Protein AF-A0A972EWQ2-F1 (afdb_monomer_lite)

pLDDT: mean 89.12, std 9.88, range [51.66, 97.69]

Secondary structure (DSSP, 8-state):
-HHHHHHHHHHHHHHHTS---PPP-TT-EEEEEEEETTEEEEEEEEEEEEETTEEEEEEEEEEETTEEEE-S-EEEEEEGGGEEEEEEB-TTS-B-

Structure (mmCIF, N/CA/C/O backbone):
data_AF-A0A972EWQ2-F1
#
_entry.id   AF-A0A972EWQ2-F1
#
loop_
_atom_site.group_PDB
_atom_site.id
_atom_site.type_symbol
_atom_site.label_atom_id
_atom_site.label_alt_id
_atom_site.label_comp_id
_atom_site.label_asym_id
_atom_site.label_entity_id
_atom_site.label_seq_id
_atom_site.pdbx_PDB_ins_code
_atom_site.Cartn_x
_atom_site.Cartn_y
_atom_site.Cartn_z
_atom_site.occupancy
_atom_site.B_iso_or_equiv
_atom_site.auth_seq_id
_atom_site.auth_comp_id
_atom_site.auth_asym_id
_atom_site.auth_atom_id
_atom_site.pdbx_PDB_model_num
ATOM 1 N N . MET A 1 1 ? -38.423 -13.257 28.330 1.00 63.31 1 MET A N 1
ATOM 2 C CA . MET A 1 1 ? -37.778 -12.191 27.524 1.00 63.31 1 MET A CA 1
ATOM 3 C C . MET A 1 1 ? -36.279 -12.075 27.781 1.00 63.31 1 MET A C 1
ATOM 5 O O . MET A 1 1 ? -35.535 -12.092 26.814 1.00 63.31 1 MET A O 1
ATOM 9 N N . ILE A 1 2 ? -35.824 -12.057 29.039 1.00 77.12 2 ILE A N 1
ATOM 10 C CA . ILE A 1 2 ? -34.405 -11.886 29.419 1.00 77.12 2 ILE A CA 1
ATOM 11 C C . ILE A 1 2 ? -33.440 -12.860 28.710 1.00 77.12 2 ILE A C 1
ATOM 13 O O . ILE A 1 2 ? -32.426 -12.423 28.179 1.00 77.12 2 ILE A O 1
ATOM 17 N N . LYS A 1 3 ? -33.783 -14.153 28.588 1.00 75.12 3 LYS A N 1
ATOM 18 C CA . LYS A 1 3 ? -32.945 -15.132 27.859 1.00 75.12 3 LYS A CA 1
ATOM 19 C C . LYS A 1 3 ? -32.690 -14.761 26.391 1.00 75.12 3 LYS A C 1
ATOM 21 O O . LYS A 1 3 ? -31.593 -14.984 25.902 1.00 75.12 3 LYS A O 1
ATOM 26 N N . LYS 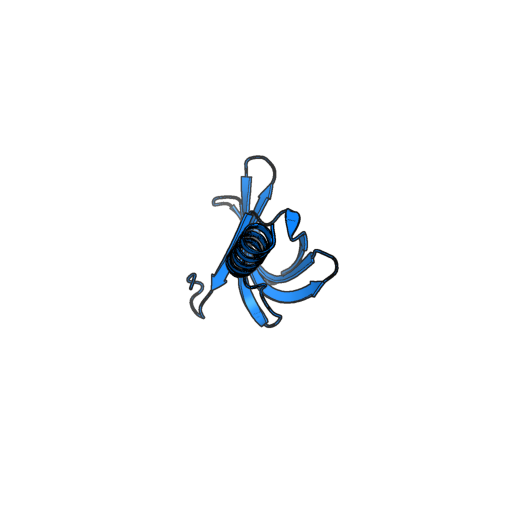A 1 4 ? -33.678 -14.186 25.693 1.00 79.75 4 LYS A N 1
ATOM 27 C CA . LYS A 1 4 ? -33.525 -13.786 24.282 1.00 79.75 4 LYS A CA 1
ATOM 28 C C . LYS A 1 4 ? -32.613 -12.566 24.141 1.00 79.75 4 LYS A C 1
ATOM 30 O O . LYS A 1 4 ? -31.842 -12.502 23.194 1.00 79.75 4 LYS A O 1
ATOM 35 N N . VAL A 1 5 ? -32.678 -11.644 25.104 1.00 83.94 5 VAL A N 1
ATOM 36 C CA . VAL A 1 5 ? -31.809 -10.460 25.149 1.00 83.94 5 VAL A CA 1
ATOM 37 C C . VAL A 1 5 ? -30.359 -10.884 25.359 1.00 83.94 5 VAL A C 1
ATOM 39 O O . VAL A 1 5 ? -29.517 -10.488 24.571 1.00 83.94 5 VAL A O 1
ATOM 42 N N . ILE A 1 6 ? -30.089 -11.764 26.331 1.00 86.94 6 ILE A N 1
ATOM 43 C CA . ILE A 1 6 ? -28.730 -12.260 26.617 1.00 86.94 6 ILE A CA 1
ATOM 44 C C . ILE A 1 6 ? -28.117 -12.954 25.393 1.00 86.94 6 ILE A C 1
ATOM 46 O O . ILE A 1 6 ? -26.967 -12.696 25.051 1.00 86.94 6 ILE A O 1
ATOM 50 N N . VAL A 1 7 ? -28.884 -13.809 24.707 1.00 89.88 7 VAL A N 1
ATOM 51 C CA . VAL A 1 7 ? -28.404 -14.490 23.494 1.00 89.88 7 VAL A CA 1
ATOM 52 C C . VAL A 1 7 ? -28.064 -13.483 22.392 1.00 89.88 7 VAL A C 1
ATOM 54 O O . VAL A 1 7 ? -27.034 -13.633 21.744 1.00 89.88 7 VAL A O 1
ATOM 57 N N . ALA A 1 8 ? -28.876 -12.438 22.210 1.00 87.44 8 ALA A N 1
ATOM 58 C CA . ALA A 1 8 ? -28.618 -11.404 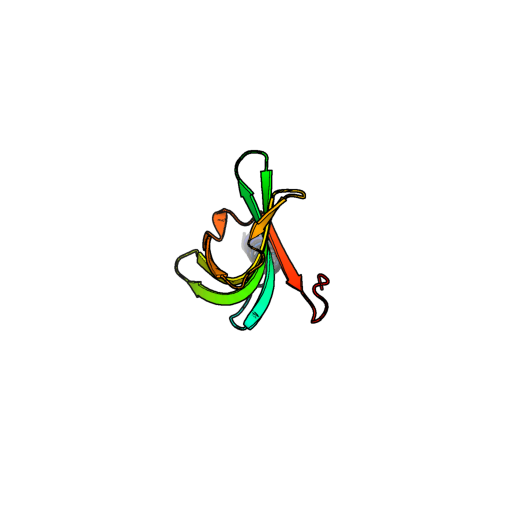21.211 1.00 87.44 8 ALA A CA 1
ATOM 59 C C . ALA A 1 8 ? -27.352 -10.586 21.522 1.00 87.44 8 ALA A C 1
ATOM 61 O O . ALA A 1 8 ? -26.551 -10.360 20.620 1.00 87.44 8 ALA A O 1
ATOM 62 N N . THR A 1 9 ? -27.123 -10.188 22.780 1.00 86.31 9 THR A N 1
ATOM 63 C CA . THR A 1 9 ? -25.912 -9.434 23.155 1.00 86.31 9 THR A CA 1
ATOM 64 C C . THR A 1 9 ? -24.646 -10.261 22.990 1.00 86.31 9 THR A C 1
ATOM 66 O O . THR A 1 9 ? -23.645 -9.744 22.502 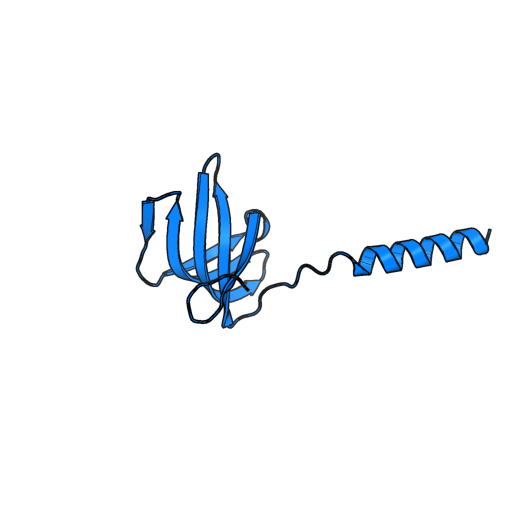1.00 86.31 9 THR A O 1
ATOM 69 N N . VAL A 1 10 ? -24.689 -11.547 23.353 1.00 87.38 10 VAL A N 1
ATOM 70 C CA . VAL A 1 10 ? -23.557 -12.462 23.155 1.00 87.38 10 VAL A CA 1
ATOM 71 C C . VAL A 1 10 ? -23.276 -12.655 21.663 1.00 87.38 10 VAL A C 1
ATOM 73 O O . VAL A 1 10 ? -22.120 -12.592 21.260 1.00 87.38 10 VAL A O 1
ATOM 76 N N . LEU A 1 11 ? -24.310 -12.804 20.826 1.00 84.75 11 LEU A N 1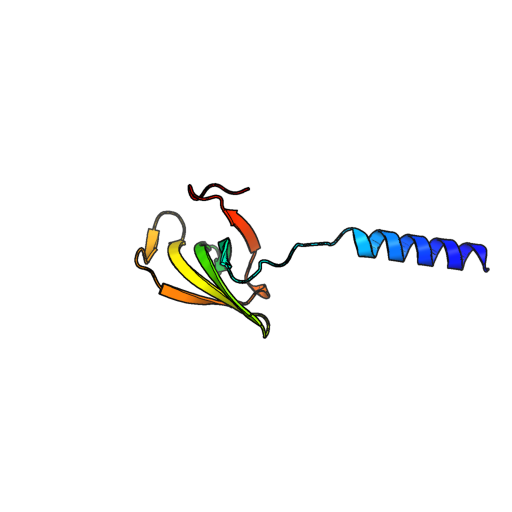
ATOM 77 C CA . LEU A 1 11 ? -24.131 -12.908 19.375 1.00 84.75 11 LEU A CA 1
ATOM 78 C C . LEU A 1 11 ? -23.497 -11.646 18.776 1.00 84.75 11 LEU A C 1
ATOM 80 O O . LEU A 1 11 ? -22.578 -11.753 17.971 1.00 84.75 11 LEU A O 1
ATOM 84 N N . ILE A 1 12 ? -23.964 -10.460 19.178 1.00 83.88 12 ILE A N 1
ATOM 85 C CA . ILE A 1 12 ? -23.420 -9.183 18.699 1.00 83.88 12 ILE A CA 1
ATOM 86 C C . ILE A 1 12 ? -21.960 -9.033 19.129 1.00 83.88 12 ILE A C 1
ATOM 88 O O . ILE A 1 12 ? -21.123 -8.702 18.300 1.00 83.88 12 ILE A O 1
ATOM 92 N N . ALA A 1 13 ? -21.633 -9.339 20.387 1.00 81.12 13 ALA A N 1
ATOM 93 C CA . ALA A 1 13 ? -20.259 -9.271 20.878 1.00 81.12 13 ALA A CA 1
ATOM 94 C C . ALA A 1 13 ? -19.317 -10.208 20.101 1.00 81.12 13 ALA A C 1
ATOM 96 O O . ALA A 1 13 ? -18.223 -9.796 19.727 1.00 81.12 13 ALA A O 1
ATOM 97 N N . ILE A 1 14 ? -19.762 -11.433 19.794 1.00 79.88 14 ILE A N 1
ATOM 98 C CA . ILE A 1 14 ? -18.996 -12.396 18.988 1.00 79.88 14 ILE A CA 1
ATOM 99 C C . ILE A 1 14 ? -18.806 -11.884 17.552 1.00 79.88 14 ILE A C 1
ATOM 101 O O . ILE A 1 14 ? -17.713 -11.993 16.998 1.00 79.88 14 ILE A O 1
ATOM 105 N N . LEU A 1 15 ? -19.839 -11.289 16.951 1.00 74.19 15 LEU A N 1
ATOM 106 C CA . LEU A 1 15 ? -19.755 -10.712 15.606 1.00 74.19 15 LEU A CA 1
ATOM 107 C C . LEU A 1 15 ? -18.823 -9.491 15.559 1.00 74.19 15 LEU A C 1
ATOM 109 O O . LEU A 1 15 ? -18.082 -9.334 14.593 1.00 74.19 15 LEU A O 1
ATOM 113 N N . CYS A 1 16 ? -18.796 -8.670 16.613 1.00 68.19 16 CYS A N 1
ATOM 114 C CA . CYS A 1 16 ? -17.890 -7.526 16.721 1.00 68.19 16 CYS A CA 1
ATOM 115 C C . CYS A 1 16 ? -16.411 -7.934 16.809 1.00 68.19 16 CYS A C 1
ATOM 117 O O . CYS A 1 16 ? -15.557 -7.156 16.401 1.00 68.19 16 CYS A O 1
ATOM 119 N N . THR A 1 17 ? -16.094 -9.141 17.291 1.00 64.56 17 THR A N 1
ATOM 120 C CA . THR A 1 17 ? -14.705 -9.632 17.362 1.00 64.56 17 THR A CA 1
ATOM 121 C C . THR A 1 17 ? -14.195 -10.289 16.076 1.00 64.56 17 THR A C 1
ATOM 123 O O . THR A 1 17 ? -13.014 -10.601 15.993 1.00 64.56 17 THR A O 1
ATOM 126 N N . MET A 1 18 ? -15.049 -10.533 15.071 1.00 56.88 18 MET A N 1
ATOM 127 C CA . MET A 1 18 ? -14.643 -11.253 13.849 1.00 56.88 18 MET A CA 1
ATOM 128 C C . MET A 1 18 ? -14.134 -10.347 12.718 1.00 56.88 18 MET A C 1
ATOM 130 O O . MET A 1 18 ? -13.615 -10.852 11.726 1.00 56.88 18 MET A O 1
ATOM 134 N N . ALA A 1 19 ? -14.260 -9.027 12.848 1.00 54.19 19 ALA A N 1
ATOM 135 C CA . ALA A 1 19 ? -13.854 -8.065 11.825 1.00 54.19 19 ALA A CA 1
ATOM 136 C C . ALA A 1 19 ? -12.653 -7.224 12.284 1.00 54.19 19 ALA A C 1
ATOM 138 O O . ALA A 1 19 ? -12.695 -5.999 12.233 1.00 54.19 19 ALA A O 1
ATOM 139 N N . ASP A 1 20 ? -11.586 -7.874 12.750 1.00 51.66 20 ASP A N 1
ATOM 140 C CA . ASP A 1 20 ? -10.334 -7.181 13.064 1.00 51.66 20 ASP A CA 1
ATOM 141 C C . ASP A 1 20 ? -9.436 -7.160 11.818 1.00 51.66 20 ASP A C 1
ATOM 143 O O . ASP A 1 20 ? -8.485 -7.930 11.661 1.00 51.66 20 ASP A O 1
ATOM 147 N N . ALA A 1 21 ? -9.800 -6.313 10.851 1.00 63.41 21 ALA A N 1
ATOM 148 C CA . ALA A 1 21 ? -8.878 -5.947 9.787 1.00 63.41 21 ALA A CA 1
ATOM 149 C C . ALA A 1 21 ? -7.806 -5.052 10.417 1.00 63.41 21 ALA A C 1
ATOM 151 O O . ALA A 1 21 ? -8.032 -3.859 10.622 1.00 63.41 21 ALA A O 1
ATOM 152 N N . LYS A 1 22 ? -6.656 -5.642 10.767 1.00 77.25 22 LYS A N 1
ATOM 153 C CA . LYS A 1 22 ? -5.516 -4.906 11.323 1.00 77.25 22 LYS A CA 1
ATOM 154 C C . LYS A 1 22 ? -5.225 -3.702 10.425 1.00 77.25 22 LYS A C 1
ATOM 156 O O . LYS A 1 22 ? -4.882 -3.863 9.260 1.00 77.25 22 LYS A O 1
ATOM 161 N N . MET A 1 23 ? -5.354 -2.490 10.951 1.00 81.56 23 MET A N 1
ATOM 162 C CA . MET A 1 23 ? -4.900 -1.311 10.219 1.00 81.56 23 MET A CA 1
ATOM 163 C C . MET A 1 23 ? -3.366 -1.313 10.189 1.00 81.56 23 MET A C 1
ATOM 165 O O . MET A 1 23 ? -2.745 -1.644 11.206 1.00 81.56 23 MET A O 1
ATOM 169 N N . PRO A 1 24 ? -2.737 -0.967 9.054 1.00 89.94 24 PRO A N 1
ATOM 170 C CA . PRO A 1 24 ? -1.294 -0.785 9.017 1.00 89.94 24 PRO A CA 1
ATOM 171 C C . PRO A 1 24 ? -0.884 0.353 9.959 1.00 89.94 24 PRO A C 1
ATOM 173 O O . PRO A 1 24 ? -1.707 1.163 10.386 1.00 89.94 24 PRO A O 1
ATOM 176 N N . GLN A 1 25 ? 0.395 0.411 10.296 1.00 93.06 25 GLN A N 1
ATOM 177 C CA . GLN A 1 25 ? 0.984 1.441 11.142 1.00 93.06 25 GLN A CA 1
ATOM 178 C C . GLN A 1 25 ? 2.126 2.135 10.410 1.00 93.06 25 GLN A C 1
ATOM 180 O O . GLN A 1 25 ? 2.710 1.597 9.472 1.00 93.06 25 GLN A O 1
ATOM 185 N N . LYS A 1 26 ? 2.467 3.348 10.852 1.00 95.50 26 LYS A N 1
ATOM 186 C CA . LYS A 1 26 ? 3.639 4.064 10.347 1.00 95.50 26 LYS A CA 1
ATOM 187 C C . LYS A 1 26 ? 4.897 3.202 10.503 1.00 95.50 26 LYS A C 1
ATOM 189 O O . LYS A 1 26 ? 5.193 2.739 11.599 1.00 95.50 26 LYS A O 1
ATOM 194 N N . GLY A 1 27 ? 5.640 3.038 9.413 1.00 95.31 27 GLY A N 1
ATOM 195 C CA . GLY A 1 27 ? 6.820 2.180 9.320 1.00 95.31 27 GLY A CA 1
ATOM 196 C C . GLY A 1 27 ? 6.551 0.792 8.734 1.00 95.31 27 GLY A C 1
ATOM 197 O O . GLY A 1 27 ? 7.511 0.133 8.342 1.00 95.31 27 GLY A O 1
ATOM 198 N N . ASP A 1 28 ? 5.291 0.363 8.606 1.00 95.81 28 ASP A N 1
ATOM 1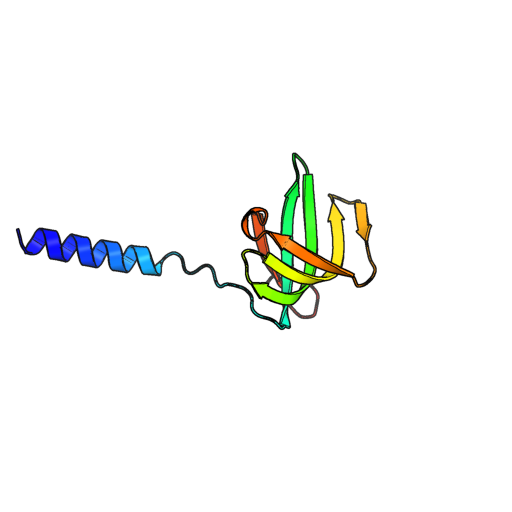99 C CA . ASP A 1 28 ? 4.968 -0.909 7.954 1.00 95.81 28 ASP A CA 1
ATOM 200 C C . ASP A 1 28 ? 5.351 -0.864 6.469 1.00 95.81 28 ASP A C 1
ATOM 202 O O . ASP A 1 28 ? 5.045 0.107 5.774 1.00 95.81 28 ASP A O 1
ATOM 206 N N . ASN A 1 29 ? 5.980 -1.931 5.973 1.00 96.88 29 ASN A N 1
ATOM 207 C CA . ASN A 1 29 ? 6.164 -2.149 4.541 1.00 96.88 29 ASN A CA 1
ATOM 208 C C . ASN A 1 29 ? 4.923 -2.849 3.987 1.00 96.88 29 ASN A C 1
ATOM 210 O O . ASN A 1 29 ? 4.573 -3.938 4.450 1.00 96.88 29 ASN A O 1
ATOM 214 N N . VAL A 1 30 ? 4.243 -2.234 3.023 1.00 96.81 30 VAL A N 1
ATOM 215 C CA . VAL A 1 30 ? 2.963 -2.730 2.514 1.00 96.81 30 VAL A CA 1
ATOM 216 C C . VAL A 1 30 ? 2.897 -2.721 0.993 1.00 96.81 30 VAL A C 1
ATOM 218 O O . VAL A 1 30 ? 3.493 -1.883 0.319 1.00 96.81 30 VAL A O 1
ATOM 221 N N . ARG A 1 31 ? 2.093 -3.641 0.459 1.00 96.19 31 ARG A N 1
ATOM 222 C CA . ARG A 1 31 ? 1.575 -3.637 -0.907 1.00 96.19 31 ARG A CA 1
ATOM 223 C C . ARG A 1 31 ? 0.095 -3.283 -0.869 1.00 96.19 31 ARG A C 1
ATOM 225 O O . ARG A 1 31 ? -0.702 -4.008 -0.271 1.00 96.19 31 ARG A O 1
ATOM 232 N N . ILE A 1 32 ? -0.270 -2.204 -1.546 1.00 95.50 32 ILE A N 1
ATOM 233 C CA . ILE A 1 32 ? -1.645 -1.739 -1.711 1.00 95.50 32 ILE A CA 1
ATOM 234 C C . ILE A 1 32 ? -2.085 -2.004 -3.150 1.00 95.50 32 ILE A C 1
ATOM 236 O O . ILE A 1 32 ? -1.382 -1.648 -4.093 1.00 95.50 32 ILE A O 1
ATOM 240 N N . LEU A 1 33 ? -3.251 -2.625 -3.320 1.00 95.06 33 LEU A N 1
ATOM 241 C CA . LEU A 1 33 ? -3.932 -2.747 -4.606 1.00 95.06 33 LEU A CA 1
ATOM 242 C C . LEU A 1 33 ? -5.104 -1.775 -4.634 1.00 95.06 33 LEU A C 1
ATOM 244 O O . LEU A 1 33 ? -6.018 -1.872 -3.811 1.00 95.06 33 LEU A O 1
ATOM 248 N N . ILE A 1 34 ? -5.101 -0.879 -5.608 1.00 94.12 34 ILE A N 1
ATOM 249 C CA . ILE A 1 34 ? -6.158 0.101 -5.836 1.00 94.12 34 ILE A CA 1
ATOM 250 C C . ILE A 1 34 ? -6.900 -0.293 -7.107 1.00 94.12 34 ILE A C 1
ATOM 252 O O . ILE A 1 34 ? -6.281 -0.576 -8.134 1.00 94.12 34 ILE A O 1
ATOM 256 N N . GLY A 1 35 ? -8.228 -0.334 -7.026 1.00 87.44 35 GLY A N 1
ATOM 257 C CA . GLY A 1 35 ? -9.071 -0.494 -8.206 1.00 87.44 35 GLY A CA 1
ATOM 258 C C . GLY A 1 35 ? -9.258 0.850 -8.899 1.00 87.44 35 GLY A C 1
ATOM 259 O O . GLY A 1 35 ? -9.812 1.771 -8.303 1.00 87.44 35 GLY A O 1
ATOM 260 N N . GLU A 1 36 ? -8.832 0.959 -10.154 1.00 81.62 36 GLU A N 1
ATOM 261 C CA . GLU A 1 36 ? -9.039 2.141 -10.988 1.00 81.62 36 GLU A CA 1
ATOM 262 C C . GLU A 1 36 ? -9.728 1.724 -12.296 1.00 81.62 36 GLU A C 1
ATOM 264 O O . GLU A 1 36 ? -9.111 1.242 -13.249 1.00 81.62 36 GLU A O 1
ATOM 269 N N . GLY A 1 37 ? -11.058 1.841 -12.318 1.00 82.75 37 GLY A N 1
ATOM 270 C CA . GLY A 1 37 ? -11.880 1.353 -13.425 1.00 82.75 37 GLY A CA 1
ATOM 271 C C . GLY A 1 37 ? -11.770 -0.166 -13.595 1.00 82.75 37 GLY A C 1
ATOM 272 O O . GLY A 1 37 ? -12.164 -0.920 -12.709 1.00 82.75 37 GLY A O 1
ATOM 273 N N . LEU A 1 38 ? -11.254 -0.609 -14.746 1.00 82.88 38 LEU A N 1
ATOM 274 C CA . LEU A 1 38 ? -11.016 -2.028 -15.055 1.00 82.88 38 LEU A CA 1
ATOM 275 C C . LEU A 1 38 ? -9.581 -2.484 -14.743 1.00 82.88 38 LEU A C 1
ATOM 277 O O . LEU A 1 38 ? -9.246 -3.646 -14.971 1.00 82.88 38 LEU A O 1
ATOM 281 N N . THR A 1 39 ? -8.738 -1.586 -14.236 1.00 85.19 39 THR A N 1
ATOM 282 C CA . THR A 1 39 ? -7.319 -1.845 -13.993 1.00 85.19 39 THR A CA 1
ATOM 283 C C . THR A 1 39 ? -7.043 -1.890 -12.495 1.00 85.19 39 THR A C 1
ATOM 285 O O . THR A 1 39 ? -7.659 -1.175 -11.706 1.00 85.19 39 THR A O 1
ATOM 288 N N . VAL A 1 40 ? -6.094 -2.736 -12.092 1.00 91.94 40 VAL A N 1
ATOM 289 C CA . VAL A 1 40 ? -5.578 -2.768 -10.722 1.00 91.94 40 VAL A CA 1
ATOM 290 C C . VAL A 1 40 ? -4.198 -2.132 -10.707 1.00 91.94 40 VAL A C 1
ATOM 292 O O . VAL A 1 40 ? -3.291 -2.586 -11.411 1.00 91.94 40 VAL A O 1
ATOM 295 N N . VAL A 1 41 ? -4.046 -1.101 -9.884 1.00 95.25 41 VAL A N 1
ATOM 296 C CA . VAL A 1 41 ? -2.759 -0.468 -9.608 1.00 95.25 41 VAL A CA 1
ATOM 297 C C . VAL A 1 41 ? -2.185 -1.082 -8.342 1.00 95.25 41 VAL A C 1
ATOM 299 O O . VAL A 1 41 ? -2.847 -1.127 -7.307 1.00 95.25 41 VAL A O 1
ATOM 302 N N . VAL A 1 42 ? -0.952 -1.566 -8.421 1.00 95.81 42 VAL A N 1
ATOM 303 C CA . VAL A 1 42 ? -0.186 -2.059 -7.278 1.00 95.81 42 VAL A CA 1
ATOM 304 C C . VAL A 1 42 ? 0.799 -0.979 -6.873 1.00 95.81 42 VAL A C 1
ATOM 306 O O . VAL A 1 42 ? 1.579 -0.528 -7.706 1.00 95.81 42 VAL A O 1
ATOM 309 N N . ILE A 1 43 ? 0.787 -0.608 -5.599 1.00 96.50 43 ILE A N 1
ATOM 310 C CA . ILE A 1 43 ? 1.729 0.331 -4.997 1.00 96.50 43 ILE A CA 1
ATOM 311 C C . ILE A 1 43 ? 2.424 -0.384 -3.850 1.00 96.50 43 ILE A C 1
ATOM 313 O O . ILE A 1 43 ? 1.759 -0.947 -2.981 1.00 96.50 43 ILE A O 1
ATOM 317 N N . GLU A 1 44 ? 3.749 -0.354 -3.831 1.00 96.50 44 GLU A N 1
ATOM 318 C CA . GLU A 1 44 ? 4.532 -0.829 -2.693 1.00 96.50 44 GLU A CA 1
ATOM 319 C C . GLU A 1 44 ? 5.273 0.314 -2.028 1.00 96.50 44 GLU A C 1
ATOM 321 O O . GLU A 1 44 ? 5.659 1.281 -2.690 1.00 96.50 44 GLU A O 1
ATOM 326 N N . GLY A 1 45 ? 5.467 0.201 -0.718 1.00 96.50 45 GLY A N 1
ATOM 327 C CA . GLY A 1 45 ? 6.274 1.139 0.041 1.00 96.50 45 GLY A CA 1
ATOM 328 C C . GLY A 1 45 ? 6.026 1.096 1.537 1.00 96.50 45 GLY A C 1
ATOM 329 O O . GLY A 1 45 ? 5.261 0.283 2.054 1.00 96.50 45 GLY A O 1
ATOM 330 N N . PHE A 1 46 ? 6.666 2.034 2.226 1.00 97.44 46 PHE A N 1
ATOM 331 C CA . PHE A 1 46 ? 6.577 2.162 3.675 1.00 97.44 46 PHE A CA 1
ATOM 332 C C . PHE A 1 46 ? 5.527 3.185 4.068 1.00 97.44 46 PHE A C 1
ATOM 334 O O . PHE A 1 46 ? 5.522 4.299 3.545 1.00 97.44 46 PHE A O 1
ATOM 341 N N . VAL A 1 47 ? 4.686 2.845 5.038 1.00 97.19 47 VAL A N 1
ATOM 342 C CA . VAL A 1 47 ? 3.684 3.767 5.568 1.00 97.19 47 VAL A CA 1
ATOM 343 C C . VAL A 1 47 ? 4.362 4.929 6.282 1.00 97.19 47 VAL A C 1
ATOM 345 O O . VAL A 1 47 ? 5.093 4.743 7.256 1.00 97.19 47 VAL A O 1
ATOM 348 N N . THR A 1 48 ? 4.096 6.146 5.824 1.00 97.69 48 THR A N 1
ATOM 349 C CA . THR A 1 48 ? 4.628 7.379 6.415 1.00 97.69 48 THR A CA 1
ATOM 350 C C . THR A 1 48 ? 3.611 8.080 7.304 1.00 97.69 48 THR A C 1
ATOM 352 O O . THR A 1 48 ? 4.015 8.702 8.295 1.00 97.69 48 THR A O 1
ATOM 355 N N . ASP A 1 49 ? 2.320 7.959 6.985 1.00 96.31 49 ASP A N 1
ATOM 356 C CA . ASP A 1 49 ? 1.224 8.550 7.751 1.00 96.31 49 ASP A CA 1
ATOM 357 C C . ASP A 1 49 ? -0.125 7.858 7.487 1.00 96.31 49 ASP A C 1
ATOM 359 O O . ASP A 1 49 ? -0.335 7.271 6.422 1.00 96.31 49 ASP A O 1
ATOM 363 N N . ILE A 1 50 ? -1.042 7.935 8.457 1.00 94.25 50 ILE A N 1
ATOM 364 C CA . ILE A 1 50 ? -2.422 7.439 8.352 1.00 94.25 50 ILE A CA 1
ATOM 365 C C . ILE A 1 50 ? -3.354 8.421 9.053 1.00 94.25 50 ILE A C 1
ATOM 367 O O . ILE A 1 50 ? -3.227 8.674 10.250 1.00 94.25 50 ILE A O 1
ATOM 371 N N . GLY A 1 51 ? -4.355 8.913 8.331 1.00 91.50 51 GLY A N 1
ATOM 372 C CA . GLY A 1 51 ? -5.345 9.823 8.892 1.00 91.50 51 GLY A CA 1
ATOM 373 C C . GLY A 1 51 ? -6.326 10.325 7.845 1.00 91.50 51 GLY A C 1
ATOM 374 O O . GLY A 1 51 ? -6.074 10.235 6.649 1.00 91.50 51 GLY A O 1
ATOM 375 N N . ASN A 1 52 ? -7.469 10.851 8.291 1.00 92.25 52 ASN A N 1
ATOM 376 C CA . ASN A 1 52 ? -8.472 11.489 7.423 1.00 92.25 52 ASN A CA 1
ATOM 377 C C . ASN A 1 52 ? -8.951 10.615 6.243 1.00 92.25 52 ASN A C 1
ATOM 379 O O . ASN A 1 52 ? -9.254 11.126 5.169 1.00 92.25 52 ASN A O 1
ATOM 383 N N . GLY A 1 53 ? -9.005 9.291 6.430 1.00 91.25 53 GLY A N 1
ATOM 384 C CA . GLY A 1 53 ? -9.380 8.351 5.367 1.00 91.25 53 GLY A CA 1
ATOM 385 C C . GLY A 1 53 ? -8.299 8.141 4.303 1.00 91.25 53 GLY A C 1
ATOM 386 O O . GLY A 1 53 ? -8.596 7.606 3.239 1.00 91.25 53 GLY A O 1
ATOM 387 N N . LEU A 1 54 ? -7.059 8.547 4.580 1.00 94.88 54 LEU A N 1
ATOM 388 C CA . LEU A 1 54 ? -5.902 8.378 3.713 1.00 94.88 54 LEU A CA 1
ATOM 389 C C . LEU A 1 54 ? -4.846 7.490 4.378 1.00 94.88 54 LEU A C 1
ATOM 391 O O . LEU A 1 54 ? -4.677 7.494 5.601 1.00 94.88 54 LEU A O 1
ATOM 395 N N . ILE A 1 55 ? -4.099 6.777 3.543 1.00 95.19 55 ILE A N 1
ATOM 396 C CA . ILE A 1 55 ? -2.820 6.161 3.888 1.00 95.19 55 ILE A CA 1
ATOM 397 C C . ILE A 1 55 ? -1.744 6.743 2.981 1.00 95.19 55 ILE A C 1
ATOM 399 O O . ILE A 1 55 ? -1.885 6.734 1.756 1.00 95.19 55 ILE A O 1
ATOM 403 N N . CYS A 1 56 ? -0.686 7.269 3.586 1.00 96.25 56 CYS A N 1
ATOM 404 C CA . CYS A 1 56 ? 0.454 7.824 2.879 1.00 96.25 56 CYS A CA 1
ATOM 405 C C . CYS A 1 56 ? 1.625 6.849 2.930 1.00 96.25 56 CYS A C 1
ATOM 407 O O . CYS A 1 56 ? 1.938 6.282 3.980 1.00 96.25 56 CYS A O 1
ATOM 409 N N . LEU A 1 57 ? 2.266 6.660 1.783 1.00 97.25 57 LEU A N 1
ATOM 410 C CA . LEU A 1 57 ? 3.410 5.790 1.589 1.00 97.25 57 LEU A CA 1
ATOM 411 C C . LEU A 1 57 ? 4.591 6.596 1.061 1.00 97.25 57 LEU A C 1
ATOM 413 O O . LEU A 1 57 ? 4.428 7.420 0.162 1.00 97.25 57 LEU A O 1
ATOM 417 N N . ASN A 1 58 ? 5.789 6.274 1.537 1.00 97.38 58 ASN A N 1
ATOM 418 C CA . ASN A 1 58 ? 6.995 6.437 0.739 1.00 97.38 58 ASN A CA 1
ATOM 419 C C . ASN A 1 58 ? 7.066 5.229 -0.204 1.00 97.38 58 ASN A C 1
ATOM 421 O O . ASN A 1 58 ? 7.543 4.157 0.182 1.00 97.38 58 ASN A O 1
ATOM 425 N N . SER A 1 59 ? 6.467 5.379 -1.385 1.00 96.69 59 SER A N 1
ATOM 426 C CA . SER A 1 59 ? 6.327 4.309 -2.365 1.00 96.69 59 SER A CA 1
ATOM 427 C C . SER A 1 59 ? 7.657 4.017 -3.037 1.00 96.69 59 SER A C 1
ATOM 429 O O . SER A 1 59 ? 8.292 4.935 -3.538 1.00 96.69 59 SER A O 1
ATOM 431 N N . THR A 1 60 ? 8.057 2.748 -3.085 1.00 95.62 60 THR A N 1
ATOM 432 C CA . THR A 1 60 ? 9.251 2.291 -3.809 1.00 95.62 60 THR A CA 1
ATOM 433 C C . THR A 1 60 ? 8.984 2.175 -5.305 1.00 95.62 60 THR A C 1
ATOM 435 O O . THR A 1 60 ? 9.837 2.531 -6.111 1.00 95.62 60 THR A O 1
ATOM 438 N N . TYR A 1 61 ? 7.797 1.698 -5.679 1.00 95.62 61 TYR A N 1
ATOM 439 C CA . TYR A 1 61 ? 7.325 1.654 -7.058 1.00 95.62 61 TYR A CA 1
ATOM 440 C C . TYR A 1 61 ? 5.797 1.539 -7.115 1.00 95.62 61 TYR A C 1
ATOM 442 O O . TYR A 1 61 ? 5.143 1.143 -6.141 1.00 95.62 61 TYR A O 1
ATOM 450 N N . ALA A 1 62 ? 5.244 1.798 -8.299 1.00 96.12 62 ALA A N 1
ATOM 451 C CA . ALA A 1 62 ? 3.896 1.370 -8.642 1.00 96.12 62 ALA A CA 1
ATOM 452 C C . ALA A 1 62 ? 3.790 0.838 -10.066 1.00 96.12 62 ALA A C 1
ATOM 454 O O . ALA A 1 62 ? 4.542 1.228 -10.961 1.00 96.12 62 ALA A O 1
ATOM 455 N N . LYS A 1 63 ? 2.818 -0.049 -10.274 1.00 95.56 63 LYS A N 1
ATO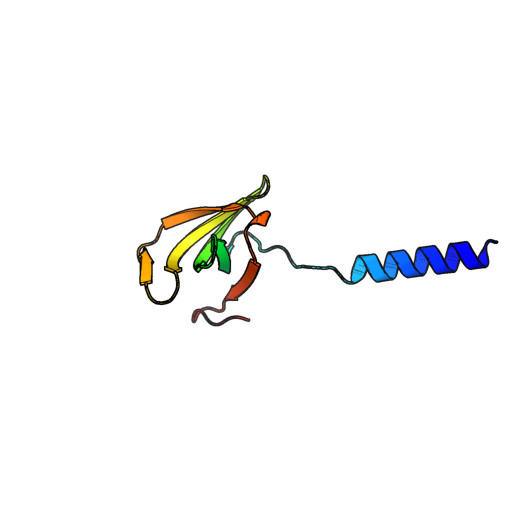M 456 C CA . LYS A 1 63 ? 2.534 -0.673 -11.566 1.00 95.56 63 LYS A CA 1
ATOM 457 C C . LYS A 1 63 ? 1.040 -0.816 -11.822 1.00 95.56 63 LYS A C 1
ATOM 459 O O . LYS A 1 63 ? 0.268 -1.033 -10.894 1.00 95.56 63 LYS A O 1
ATOM 464 N N . ALA A 1 64 ? 0.660 -0.770 -13.090 1.00 94.50 64 ALA A N 1
ATOM 465 C CA . ALA A 1 64 ? -0.670 -1.095 -13.582 1.00 94.50 64 ALA A CA 1
ATOM 466 C C . ALA A 1 64 ? -0.543 -2.254 -14.583 1.00 94.50 64 ALA A C 1
ATOM 468 O O . ALA A 1 64 ? -0.054 -2.077 -15.702 1.00 94.50 64 ALA A O 1
ATOM 469 N N . GLY A 1 65 ? -0.918 -3.464 -14.157 1.00 89.62 65 GLY A N 1
ATOM 470 C CA . GLY A 1 65 ? -0.548 -4.689 -14.875 1.00 89.62 65 GLY A CA 1
ATOM 471 C C . GLY A 1 65 ? 0.975 -4.868 -14.916 1.00 89.62 65 GLY A C 1
ATOM 472 O O . GLY A 1 65 ? 1.623 -4.853 -13.867 1.00 89.62 65 GLY A O 1
ATOM 473 N N . ASP A 1 66 ? 1.534 -4.994 -16.121 1.00 90.00 66 ASP A N 1
ATOM 474 C CA . ASP A 1 66 ? 2.981 -5.139 -16.355 1.00 90.00 66 ASP A CA 1
ATOM 475 C C . ASP A 1 66 ? 3.710 -3.799 -16.567 1.00 90.00 66 ASP A C 1
ATOM 477 O O . ASP A 1 66 ? 4.935 -3.765 -16.677 1.00 90.00 66 ASP A O 1
ATOM 481 N N . ASN A 1 67 ? 2.980 -2.680 -16.610 1.00 94.00 67 ASN A N 1
ATOM 482 C CA . ASN A 1 67 ? 3.563 -1.362 -16.849 1.00 94.00 67 ASN A CA 1
ATOM 483 C C . ASN A 1 67 ? 3.890 -0.664 -15.530 1.00 94.00 67 ASN A C 1
ATOM 485 O O . ASN A 1 67 ? 3.006 -0.470 -14.694 1.00 94.00 67 ASN A O 1
ATOM 489 N N . PHE A 1 68 ? 5.137 -0.226 -15.365 1.00 95.06 68 PHE A N 1
ATOM 490 C CA . PHE A 1 68 ? 5.511 0.647 -14.256 1.00 95.06 68 PHE A CA 1
ATOM 491 C C . PHE A 1 68 ? 4.954 2.052 -14.473 1.00 95.06 68 PHE A C 1
ATOM 493 O O . PHE A 1 68 ? 5.130 2.645 -15.535 1.00 95.06 68 PHE A O 1
ATOM 500 N N . LEU A 1 69 ? 4.297 2.580 -13.445 1.00 94.00 69 LEU A N 1
ATOM 501 C CA . LEU A 1 69 ? 3.908 3.986 -13.372 1.00 94.00 69 LEU A CA 1
ATOM 502 C C . LEU A 1 69 ? 5.084 4.825 -12.862 1.00 94.00 69 LEU A C 1
ATOM 504 O O . LEU A 1 69 ? 5.358 5.898 -13.388 1.00 94.00 69 LEU A O 1
ATOM 508 N N . TRP A 1 70 ? 5.800 4.303 -11.861 1.00 95.50 70 TRP A N 1
ATOM 509 C CA . TRP A 1 70 ? 7.080 4.823 -11.385 1.00 95.50 70 TRP A CA 1
ATOM 510 C C . TRP A 1 70 ? 7.899 3.714 -10.726 1.00 95.50 70 TRP A C 1
ATOM 512 O O . TRP A 1 70 ? 7.354 2.724 -10.230 1.00 95.50 70 TRP A O 1
ATOM 522 N N . THR A 1 71 ? 9.214 3.911 -10.700 1.00 94.00 71 THR A N 1
ATOM 523 C CA . THR A 1 71 ? 10.199 3.025 -10.055 1.00 94.00 71 THR A CA 1
ATOM 524 C C . THR A 1 71 ? 11.115 3.769 -9.086 1.00 94.00 71 THR A C 1
ATOM 526 O O . THR A 1 71 ? 12.001 3.162 -8.492 1.00 94.00 71 THR A O 1
ATOM 529 N N . GLU A 1 72 ? 10.946 5.086 -8.962 1.00 93.94 72 GLU A N 1
ATOM 530 C CA . GLU A 1 72 ? 11.717 5.919 -8.044 1.00 93.94 72 GLU A CA 1
ATOM 531 C C . GLU A 1 72 ? 10.900 6.235 -6.784 1.00 93.94 72 GLU A C 1
ATOM 533 O O . GLU A 1 72 ? 9.678 6.423 -6.885 1.00 93.94 72 GLU A O 1
ATOM 538 N N . PRO A 1 73 ? 11.553 6.333 -5.608 1.00 93.69 73 PRO A N 1
ATOM 539 C CA . PRO A 1 73 ? 10.880 6.637 -4.356 1.00 93.69 73 PRO A CA 1
ATOM 540 C C . PRO A 1 73 ? 10.020 7.900 -4.434 1.00 93.69 73 PRO A C 1
ATOM 542 O O . PRO A 1 73 ? 10.528 8.994 -4.673 1.00 93.69 73 PRO A O 1
ATOM 545 N N . THR A 1 74 ? 8.716 7.747 -4.216 1.00 95.31 74 THR A N 1
ATOM 546 C CA . THR A 1 74 ? 7.739 8.833 -4.342 1.00 95.31 74 THR A CA 1
ATOM 547 C C . THR A 1 74 ? 6.766 8.811 -3.172 1.00 95.31 74 THR A C 1
ATOM 549 O O . THR A 1 74 ? 6.194 7.773 -2.841 1.00 95.31 74 THR A O 1
ATOM 552 N N . ASN A 1 75 ? 6.530 9.969 -2.553 1.00 95.94 75 ASN A N 1
ATOM 553 C CA . ASN A 1 75 ? 5.492 10.086 -1.532 1.00 95.94 75 ASN A CA 1
ATOM 554 C C . ASN A 1 75 ? 4.114 10.163 -2.193 1.00 95.94 75 ASN A C 1
ATOM 556 O O . ASN A 1 75 ? 3.848 11.079 -2.970 1.00 95.94 75 ASN A O 1
ATOM 560 N N . ILE A 1 76 ? 3.233 9.228 -1.851 1.00 95.38 76 ILE A N 1
ATOM 561 C CA . ILE A 1 76 ? 1.862 9.176 -2.358 1.00 95.38 76 ILE A CA 1
ATOM 562 C C . ILE A 1 76 ? 0.890 8.908 -1.220 1.00 95.38 76 ILE A C 1
ATOM 564 O O . ILE A 1 76 ? 1.190 8.138 -0.314 1.00 95.38 76 ILE A O 1
ATOM 568 N N . CYS A 1 77 ? -0.289 9.518 -1.280 1.00 95.50 77 CYS A N 1
ATOM 569 C CA . CYS A 1 77 ? -1.388 9.216 -0.375 1.00 95.50 77 CYS A CA 1
ATOM 570 C C . CYS A 1 77 ? -2.564 8.668 -1.177 1.00 95.50 77 CYS A C 1
ATOM 572 O O . CYS A 1 77 ? -2.919 9.226 -2.214 1.00 95.50 77 CYS A O 1
ATOM 574 N N . THR A 1 78 ? -3.174 7.592 -0.692 1.00 92.75 78 THR A N 1
ATOM 575 C CA . THR A 1 78 ? -4.371 7.007 -1.299 1.00 92.75 78 THR A CA 1
ATOM 576 C C . THR A 1 78 ? -5.515 6.936 -0.301 1.00 92.75 78 THR A C 1
ATOM 578 O O . THR A 1 78 ? -5.300 6.766 0.901 1.00 92.75 78 THR A O 1
ATOM 581 N N . GLY A 1 79 ? -6.740 7.072 -0.805 1.00 92.88 79 GLY A N 1
ATOM 582 C CA . GLY A 1 79 ? -7.955 6.891 -0.020 1.00 92.88 79 GLY A CA 1
ATOM 583 C C . GLY A 1 79 ? -8.107 5.446 0.426 1.00 92.88 79 GLY A C 1
ATOM 584 O O . GLY A 1 79 ? -8.062 4.536 -0.393 1.00 92.88 79 GLY A O 1
ATOM 585 N N . THR A 1 80 ? -8.361 5.213 1.710 1.00 90.81 80 THR A N 1
ATOM 586 C CA . THR A 1 80 ? -8.580 3.854 2.228 1.00 90.81 80 THR A CA 1
ATOM 587 C C . THR A 1 80 ? -9.781 3.171 1.573 1.00 90.81 80 THR A C 1
ATOM 589 O O . THR A 1 80 ? -9.785 1.955 1.425 1.00 90.81 80 THR A O 1
ATOM 592 N N . GLY A 1 81 ? -10.765 3.947 1.105 1.00 89.75 81 GLY A N 1
ATOM 593 C CA . GLY A 1 81 ? -11.932 3.439 0.382 1.00 89.75 81 GLY A CA 1
ATOM 594 C C . GLY A 1 81 ? -11.657 2.930 -1.039 1.00 89.75 81 GLY A C 1
ATOM 595 O O . GLY A 1 81 ? -12.493 2.210 -1.575 1.00 89.75 81 GLY A O 1
ATOM 596 N N . SER A 1 82 ? -10.521 3.275 -1.657 1.00 89.94 82 SER A N 1
ATOM 597 C CA . SER A 1 82 ? -10.135 2.747 -2.978 1.00 89.94 82 SER A CA 1
ATOM 598 C C . SER A 1 82 ? -9.250 1.498 -2.885 1.00 89.94 82 SER A C 1
ATOM 600 O O . SER A 1 82 ? -8.971 0.851 -3.899 1.00 89.94 82 SER A O 1
ATOM 602 N N . ILE A 1 83 ? -8.819 1.137 -1.672 1.00 91.75 83 ILE A N 1
ATOM 603 C CA . ILE A 1 83 ? -7.973 -0.025 -1.419 1.00 91.75 83 ILE A CA 1
ATOM 604 C C . ILE A 1 83 ? -8.822 -1.287 -1.502 1.00 91.75 83 ILE A C 1
ATOM 606 O O . ILE A 1 83 ? -9.726 -1.514 -0.704 1.00 91.75 83 ILE A O 1
ATOM 610 N N . THR A 1 84 ? -8.480 -2.137 -2.460 1.00 91.56 84 THR A N 1
ATOM 611 C CA . THR A 1 84 ? -9.110 -3.449 -2.642 1.00 91.56 84 THR A CA 1
ATOM 612 C C . THR A 1 84 ? -8.383 -4.535 -1.860 1.00 91.56 84 THR A C 1
ATOM 614 O O . THR A 1 84 ? -9.015 -5.445 -1.328 1.00 91.56 84 THR A O 1
ATOM 617 N N . VAL A 1 85 ? -7.054 -4.440 -1.762 1.00 92.06 85 VAL A N 1
ATOM 618 C CA . VAL A 1 85 ? -6.214 -5.369 -1.001 1.00 92.06 85 VAL A CA 1
ATOM 619 C C . VAL A 1 85 ? -5.068 -4.598 -0.358 1.00 92.06 85 VAL A C 1
ATOM 621 O O . VAL A 1 85 ? -4.416 -3.789 -1.017 1.00 92.06 85 VAL A O 1
ATOM 624 N N . LEU A 1 86 ? -4.787 -4.902 0.907 1.00 93.69 86 LEU A N 1
ATOM 625 C CA . LEU A 1 86 ? -3.590 -4.467 1.617 1.00 93.69 86 LEU A CA 1
ATOM 626 C C . LEU A 1 86 ? -2.854 -5.700 2.143 1.00 93.69 86 LEU A C 1
ATOM 628 O O . LEU A 1 86 ? -3.475 -6.578 2.741 1.00 93.69 86 LEU A O 1
ATOM 632 N N . ARG A 1 87 ? -1.546 -5.788 1.897 1.00 94.44 87 ARG A N 1
ATOM 633 C CA . ARG A 1 87 ? -0.683 -6.857 2.421 1.00 94.44 87 ARG A CA 1
ATOM 634 C C . ARG A 1 87 ? 0.565 -6.262 3.043 1.00 94.44 87 ARG A C 1
ATOM 636 O O . ARG A 1 87 ? 1.154 -5.366 2.447 1.00 94.44 87 ARG A O 1
ATOM 643 N N . TRP A 1 88 ? 0.988 -6.790 4.183 1.00 95.88 88 TRP A N 1
ATOM 644 C CA . TRP A 1 88 ? 2.315 -6.507 4.723 1.00 95.88 88 TRP A CA 1
ATOM 645 C C . TRP A 1 88 ? 3.349 -7.287 3.931 1.00 95.88 88 TRP A C 1
ATOM 647 O O . TRP A 1 88 ? 3.061 -8.384 3.455 1.00 95.88 88 TRP A O 1
ATOM 657 N N . LEU A 1 89 ? 4.530 -6.708 3.780 1.00 96.00 89 LEU A N 1
ATOM 658 C CA . LEU A 1 89 ? 5.657 -7.318 3.099 1.00 96.00 89 LEU A CA 1
ATOM 659 C C . LEU A 1 89 ? 6.785 -7.569 4.095 1.00 96.00 89 LEU A C 1
ATOM 661 O O . LEU A 1 89 ? 7.016 -6.770 5.005 1.00 96.00 89 LEU A O 1
ATOM 665 N N . ASP A 1 90 ? 7.516 -8.656 3.891 1.00 94.69 90 ASP A N 1
ATOM 666 C CA . ASP A 1 90 ? 8.797 -8.862 4.546 1.00 94.69 90 ASP A CA 1
ATOM 667 C C . ASP A 1 90 ? 9.897 -7.964 3.940 1.00 94.69 90 ASP A C 1
ATOM 669 O O . ASP A 1 90 ? 9.662 -7.080 3.107 1.00 94.69 90 ASP A O 1
ATOM 673 N N . LYS A 1 91 ? 11.136 -8.188 4.383 1.00 88.31 91 LYS A N 1
ATOM 674 C CA . LYS A 1 91 ? 12.321 -7.467 3.899 1.00 88.31 91 LYS A CA 1
ATOM 675 C C . LYS A 1 91 ? 12.657 -7.739 2.425 1.00 88.31 91 LYS A C 1
ATOM 677 O O . LYS A 1 91 ? 13.400 -6.960 1.837 1.00 88.31 91 LYS A O 1
ATOM 682 N N . ASP A 1 92 ? 12.146 -8.829 1.857 1.00 89.44 92 ASP A N 1
ATOM 683 C CA . ASP A 1 92 ? 12.415 -9.273 0.489 1.00 89.44 92 ASP A CA 1
ATOM 684 C C . ASP A 1 92 ? 11.253 -8.902 -0.463 1.00 89.44 92 ASP A C 1
ATOM 686 O O . ASP A 1 92 ? 11.289 -9.231 -1.648 1.00 89.44 92 ASP A O 1
ATOM 690 N N . GLY A 1 93 ? 10.227 -8.192 0.031 1.00 88.19 93 GLY A N 1
ATOM 691 C CA . GLY A 1 93 ? 9.060 -7.771 -0.753 1.00 88.19 93 GLY A CA 1
ATOM 692 C C . GLY A 1 93 ? 7.998 -8.864 -0.923 1.00 88.19 93 GLY A C 1
ATOM 693 O O . GLY A 1 93 ? 7.135 -8.778 -1.809 1.00 88.19 93 GLY A O 1
ATOM 694 N N . VAL A 1 94 ? 8.043 -9.908 -0.092 1.00 92.69 94 VAL A N 1
ATOM 695 C CA . VAL A 1 94 ? 7.103 -11.031 -0.127 1.00 92.69 94 VAL A CA 1
ATOM 696 C C . VAL A 1 94 ? 5.971 -10.793 0.876 1.00 92.69 94 VAL A C 1
ATOM 698 O O . VAL A 1 94 ? 6.241 -10.425 2.018 1.00 92.69 94 VAL A O 1
ATOM 701 N N . PRO A 1 95 ? 4.696 -10.986 0.483 1.00 91.88 95 PRO A N 1
ATOM 702 C CA . PRO A 1 95 ? 3.583 -10.869 1.416 1.00 91.88 95 PRO A CA 1
ATOM 703 C C . PRO A 1 95 ? 3.676 -11.841 2.598 1.00 91.88 95 PRO A C 1
ATOM 705 O O . PRO A 1 95 ? 3.910 -13.030 2.372 1.00 91.88 95 PRO A O 1
ATOM 708 N N . ILE A 1 96 ? 3.432 -11.337 3.813 1.00 88.88 96 ILE A N 1
ATOM 709 C CA . ILE A 1 96 ? 3.370 -12.114 5.068 1.00 88.88 96 ILE A CA 1
ATOM 710 C C . ILE A 1 96 ? 1.940 -12.407 5.522 1.00 88.88 96 ILE A C 1
ATOM 712 O O . ILE A 1 96 ? 1.034 -11.596 5.211 1.00 88.88 96 ILE A O 1
#

Foldseek 3Di:
DVVVVVVVVVVVVVVVVPPCPPDDDAQFWKWFWFDDPPWTKIWTAGFHDDDPQKTWGQTCWMDTVPHTPDRHGDIDIDGVVRTPDMFTADPVRHGD

Sequence (96 aa):
MIKKVIVATVLIAILCTMADAKMPQKGDNVRILIGEGLTVVVIEGFVTDIGNGLICLNSTYAKAGDNFLWTEPTNICTGTGSITVLRWLDKDGVPI

Radius of gyration: 18.08 Å; chains: 1; bounding box: 50×27×46 Å